Protein AF-A0A7C6UNV3-F1 (afdb_monomer_lite)

Foldseek 3Di:
DDQDADPPDPDDRLVSVLVVVVVCVVVVVDPPPDDDDDLVRVCVVNVHDSVSSVSSVVVVVVD

Structure (mmCIF, N/CA/C/O backbone):
data_AF-A0A7C6UNV3-F1
#
_entry.id   AF-A0A7C6UNV3-F1
#
loop_
_atom_site.group_PDB
_atom_site.id
_atom_site.type_symbol
_atom_site.label_atom_id
_atom_site.label_alt_id
_atom_site.label_comp_id
_atom_site.label_asym_id
_atom_site.label_entity_id
_atom_site.label_seq_id
_atom_site.pdbx_PDB_ins_code
_atom_site.Cartn_x
_atom_site.Cartn_y
_atom_site.Cartn_z
_atom_site.occupancy
_atom_site.B_iso_or_equiv
_atom_site.auth_seq_id
_atom_site.auth_comp_id
_atom_site.auth_asym_id
_atom_site.auth_atom_id
_atom_site.pdbx_PDB_model_num
ATOM 1 N N . MET A 1 1 ? -3.542 -10.847 7.017 1.00 79.56 1 MET A N 1
ATOM 2 C CA . MET A 1 1 ? -3.926 -9.898 5.961 1.00 79.56 1 MET A CA 1
ATOM 3 C C . MET A 1 1 ? -3.626 -10.608 4.670 1.00 79.56 1 MET A C 1
ATOM 5 O O . MET A 1 1 ? -2.460 -10.880 4.410 1.00 79.56 1 MET A O 1
ATOM 9 N N . ASP A 1 2 ? -4.661 -10.993 3.937 1.00 85.50 2 ASP A N 1
ATOM 10 C CA . ASP A 1 2 ? -4.535 -11.977 2.861 1.00 85.50 2 ASP A CA 1
ATOM 11 C C . ASP A 1 2 ? -4.554 -11.255 1.514 1.00 85.50 2 ASP A C 1
ATOM 13 O O . ASP A 1 2 ? -5.542 -11.254 0.784 1.00 85.50 2 ASP A O 1
ATOM 17 N N . ILE A 1 3 ? -3.429 -10.611 1.186 1.00 91.62 3 ILE A N 1
ATOM 18 C CA . ILE A 1 3 ? -3.284 -9.851 -0.059 1.00 91.62 3 ILE A CA 1
ATOM 19 C C . ILE A 1 3 ? -2.695 -10.734 -1.157 1.00 91.62 3 ILE A C 1
ATOM 21 O O . ILE A 1 3 ? -1.629 -11.332 -1.008 1.00 91.62 3 ILE A O 1
ATOM 25 N N . ILE A 1 4 ? -3.360 -10.752 -2.310 1.00 92.94 4 ILE A N 1
ATOM 26 C CA . ILE A 1 4 ? -2.942 -11.503 -3.493 1.00 92.94 4 ILE A CA 1
ATOM 27 C C . ILE A 1 4 ? -2.385 -10.530 -4.531 1.00 92.94 4 ILE A C 1
ATOM 29 O O . ILE A 1 4 ? -3.083 -9.626 -4.986 1.00 92.94 4 ILE A O 1
ATOM 33 N N . ILE A 1 5 ? -1.131 -10.730 -4.937 1.00 94.62 5 ILE A N 1
ATOM 34 C CA . ILE A 1 5 ? -0.486 -9.930 -5.985 1.00 94.62 5 ILE A CA 1
ATOM 35 C C . ILE A 1 5 ? -0.485 -10.692 -7.305 1.00 94.62 5 ILE A C 1
ATOM 37 O O . ILE A 1 5 ? -0.048 -11.841 -7.375 1.00 94.62 5 ILE A O 1
ATOM 41 N N . SER A 1 6 ? -0.927 -10.024 -8.369 1.00 93.75 6 SER A N 1
ATOM 42 C CA . SER A 1 6 ? -0.863 -10.536 -9.733 1.00 93.75 6 SER A CA 1
ATOM 43 C C . SER A 1 6 ? 0.031 -9.659 -10.605 1.00 93.75 6 SER A C 1
ATOM 45 O O . SER A 1 6 ? -0.320 -8.531 -10.952 1.00 93.75 6 SER A O 1
ATOM 47 N N . ASN A 1 7 ? 1.174 -10.204 -11.026 1.00 89.06 7 ASN A N 1
ATOM 48 C CA . ASN A 1 7 ? 2.082 -9.528 -11.959 1.00 89.06 7 ASN A CA 1
ATOM 49 C C . ASN A 1 7 ? 1.557 -9.507 -13.405 1.00 89.06 7 ASN A C 1
ATOM 51 O O . ASN A 1 7 ? 2.141 -8.832 -14.247 1.00 89.06 7 ASN A O 1
ATOM 55 N N . SER A 1 8 ? 0.497 -10.264 -13.707 1.00 91.81 8 SER A N 1
ATOM 56 C CA . SER A 1 8 ? -0.178 -10.239 -15.009 1.00 91.81 8 SER A CA 1
ATOM 57 C C . SER A 1 8 ? -1.343 -9.249 -15.060 1.00 91.81 8 SER A C 1
ATOM 59 O O . SER A 1 8 ? -1.911 -9.052 -16.134 1.00 91.81 8 SER A O 1
ATOM 61 N N . SER A 1 9 ? -1.709 -8.635 -13.927 1.00 92.00 9 SER A N 1
ATOM 62 C CA . SER A 1 9 ? -2.700 -7.559 -13.911 1.00 92.00 9 SER A CA 1
ATOM 63 C C . SER A 1 9 ? -2.168 -6.316 -14.631 1.00 92.00 9 SER A C 1
ATOM 65 O O . SER A 1 9 ? -0.965 -6.055 -14.635 1.00 92.00 9 SER A O 1
ATOM 67 N N . ALA A 1 10 ? -3.079 -5.532 -15.210 1.00 92.38 10 ALA A N 1
ATOM 68 C CA . ALA A 1 10 ? -2.764 -4.208 -15.743 1.00 92.38 10 ALA A CA 1
ATOM 69 C C . ALA A 1 10 ? -2.442 -3.199 -14.624 1.00 92.38 10 ALA A C 1
ATOM 71 O O . ALA A 1 10 ? -1.729 -2.223 -14.862 1.00 92.38 10 ALA A O 1
ATOM 72 N N . ASP A 1 11 ? -2.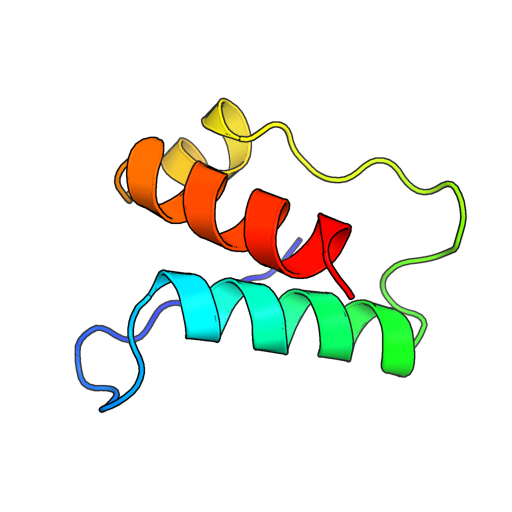939 -3.453 -13.412 1.00 94.12 11 ASP A N 1
ATOM 73 C CA . ASP A 1 11 ? -2.806 -2.536 -12.287 1.00 94.12 11 ASP A CA 1
ATOM 74 C C . ASP A 1 11 ? -1.418 -2.649 -11.639 1.00 94.12 11 ASP A C 1
ATOM 76 O O . ASP A 1 11 ? -0.944 -3.761 -11.359 1.00 94.12 11 ASP A O 1
ATOM 80 N N . PRO A 1 12 ? -0.762 -1.524 -11.311 1.00 95.69 12 PRO A N 1
ATOM 81 C CA . PRO A 1 12 ? 0.452 -1.532 -10.510 1.00 95.69 12 PRO A CA 1
ATOM 82 C C . PRO A 1 12 ? 0.265 -2.256 -9.168 1.00 95.69 12 PRO A C 1
ATOM 84 O O . PRO A 1 12 ? -0.756 -2.115 -8.501 1.00 95.69 12 PRO A O 1
ATOM 87 N N . ILE A 1 13 ? 1.306 -2.952 -8.699 1.00 95.69 13 ILE A N 1
ATOM 88 C CA . ILE A 1 13 ? 1.270 -3.723 -7.438 1.00 95.69 13 ILE A CA 1
ATOM 89 C C . ILE A 1 13 ? 0.810 -2.875 -6.239 1.00 95.69 13 ILE A C 1
ATOM 91 O O . ILE A 1 13 ? 0.069 -3.365 -5.394 1.00 95.69 13 ILE A O 1
ATOM 95 N N . TYR A 1 14 ? 1.225 -1.605 -6.147 1.00 95.75 14 TYR A N 1
ATOM 96 C CA . TYR A 1 14 ? 0.793 -0.751 -5.034 1.00 95.75 14 TYR A CA 1
ATOM 97 C C . TYR A 1 14 ? -0.720 -0.487 -5.067 1.00 95.75 14 TYR A C 1
ATOM 99 O O . TYR A 1 14 ? -1.334 -0.448 -4.009 1.00 95.75 14 TYR A O 1
ATOM 107 N N . GLU A 1 15 ? -1.328 -0.360 -6.251 1.00 96.12 15 GLU A N 1
ATOM 108 C CA . GLU A 1 15 ? -2.778 -0.174 -6.390 1.00 96.12 15 GLU A CA 1
ATOM 109 C C . GLU A 1 15 ? -3.521 -1.449 -6.015 1.00 96.12 15 GLU A C 1
ATOM 111 O O . GLU A 1 15 ? -4.508 -1.382 -5.291 1.00 96.12 15 GLU A O 1
ATOM 116 N N . GLN A 1 16 ? -3.002 -2.617 -6.403 1.00 96.62 16 GLN A N 1
ATOM 117 C CA . GLN A 1 16 ? -3.577 -3.902 -5.994 1.00 96.62 16 GLN A CA 1
ATOM 118 C C . GLN A 1 16 ? -3.630 -4.046 -4.463 1.00 96.62 16 GLN A C 1
ATOM 120 O O . GLN A 1 16 ? -4.623 -4.546 -3.937 1.00 96.62 16 GLN A O 1
ATOM 125 N N . ILE A 1 17 ? -2.595 -3.579 -3.751 1.00 95.81 17 ILE A N 1
ATOM 126 C CA . ILE A 1 17 ? -2.554 -3.554 -2.278 1.00 95.81 17 ILE A CA 1
ATOM 127 C C . ILE A 1 17 ? -3.602 -2.583 -1.728 1.00 95.81 17 ILE A C 1
ATOM 129 O O . ILE A 1 17 ? -4.384 -2.956 -0.859 1.00 95.81 17 ILE A O 1
ATOM 133 N N . VAL A 1 18 ? -3.638 -1.351 -2.247 1.00 96.19 18 VAL A N 1
ATOM 134 C CA . VAL A 1 18 ? -4.581 -0.308 -1.809 1.00 96.19 18 VAL A CA 1
ATOM 135 C C . VAL A 1 18 ? -6.025 -0.786 -1.953 1.00 96.19 18 VAL A C 1
ATOM 137 O O . VAL A 1 18 ? -6.806 -0.682 -1.011 1.00 96.19 18 VAL A O 1
ATOM 140 N N . GLN A 1 19 ? -6.377 -1.344 -3.111 1.00 95.81 19 GLN A N 1
ATOM 141 C CA . GLN A 1 19 ? -7.734 -1.810 -3.395 1.00 95.81 19 GLN A CA 1
ATOM 142 C C . GLN A 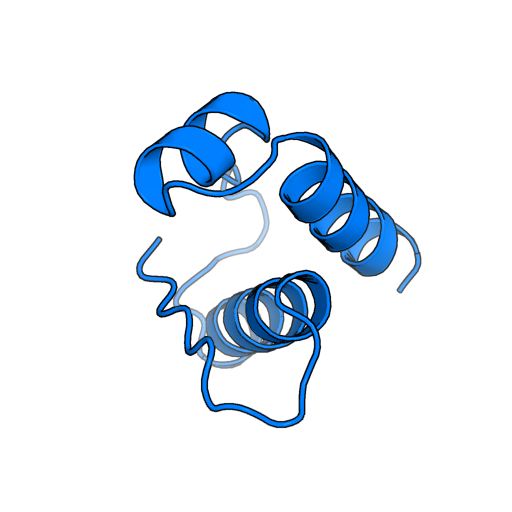1 19 ? -8.149 -2.968 -2.484 1.00 95.81 19 GLN A C 1
ATOM 144 O O . GLN A 1 19 ? -9.283 -2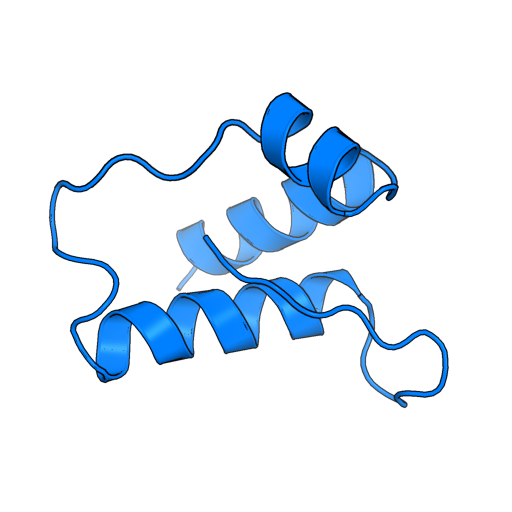.998 -2.009 1.00 95.81 19 GLN A O 1
ATOM 149 N N . GLN A 1 20 ? -7.238 -3.903 -2.204 1.00 95.88 20 GLN A N 1
ATOM 150 C CA . GLN A 1 20 ? -7.527 -5.029 -1.314 1.00 95.88 20 GLN A CA 1
ATOM 151 C C . GLN A 1 20 ? -7.688 -4.587 0.140 1.00 95.88 20 GLN A C 1
ATOM 153 O O . GLN A 1 20 ? -8.668 -4.976 0.760 1.00 95.88 20 GLN A O 1
ATOM 158 N N . ILE A 1 21 ? -6.828 -3.699 0.649 1.00 94.31 21 ILE A N 1
ATOM 159 C CA . ILE A 1 21 ? -6.980 -3.167 2.013 1.00 94.31 21 ILE A CA 1
ATOM 160 C C . ILE A 1 21 ? -8.299 -2.398 2.147 1.00 94.31 21 ILE A C 1
ATOM 162 O O . ILE A 1 21 ? -9.050 -2.614 3.092 1.00 94.31 21 ILE A O 1
ATOM 166 N N . LYS A 1 22 ? -8.646 -1.548 1.171 1.00 93.94 22 LYS A N 1
ATOM 167 C CA . LYS A 1 22 ? -9.953 -0.869 1.163 1.00 93.94 22 LYS A CA 1
ATOM 168 C C . LYS A 1 22 ? -11.107 -1.860 1.166 1.00 93.94 22 LYS A C 1
ATOM 170 O O . LYS A 1 22 ? -12.090 -1.651 1.868 1.00 93.94 22 LYS A O 1
ATOM 175 N N . LYS A 1 23 ? -10.998 -2.934 0.384 1.00 94.94 23 LYS A N 1
ATOM 176 C CA . LYS A 1 23 ? -12.010 -3.985 0.352 1.00 94.94 23 LYS A CA 1
ATOM 177 C C . LYS A 1 23 ? -12.159 -4.648 1.722 1.00 94.94 23 LYS A C 1
ATOM 179 O O . LYS A 1 23 ? -13.296 -4.769 2.155 1.00 94.94 23 LYS A O 1
ATOM 184 N N . GLU A 1 24 ? -11.064 -5.000 2.397 1.00 93.88 24 GLU A N 1
ATOM 185 C CA . GLU A 1 24 ? -11.090 -5.583 3.750 1.00 93.88 24 GLU A CA 1
ATOM 186 C C . GLU A 1 24 ? -11.782 -4.647 4.761 1.00 93.88 24 GLU A C 1
ATOM 188 O O . GLU A 1 24 ? -12.573 -5.104 5.586 1.00 93.88 24 GLU A O 1
ATOM 193 N N . ILE A 1 25 ? -11.568 -3.328 4.659 1.00 92.69 25 ILE A N 1
ATOM 194 C CA . ILE A 1 25 ? -12.281 -2.330 5.482 1.00 92.69 25 ILE A CA 1
ATOM 195 C C . ILE A 1 25 ? -13.781 -2.334 5.157 1.00 92.69 25 ILE A C 1
ATOM 197 O O . ILE A 1 25 ? -14.622 -2.384 6.053 1.00 92.69 25 ILE A O 1
ATOM 201 N N . LEU A 1 26 ? -14.136 -2.300 3.868 1.00 92.94 26 LEU A N 1
ATOM 202 C CA . LEU A 1 26 ? -15.530 -2.252 3.414 1.00 92.94 26 LEU A CA 1
ATOM 203 C C . LEU A 1 26 ? -16.314 -3.527 3.754 1.00 92.94 26 LEU A C 1
ATOM 205 O O . LEU A 1 26 ? -17.521 -3.456 3.980 1.00 92.94 26 LEU A O 1
ATOM 209 N N . THR A 1 27 ? -15.654 -4.686 3.781 1.00 94.19 27 THR A N 1
ATOM 210 C CA . THR A 1 27 ? -16.259 -5.962 4.187 1.00 94.19 27 THR A CA 1
ATOM 211 C C . THR A 1 27 ? -16.267 -6.159 5.702 1.00 94.19 27 THR A C 1
ATOM 213 O O . THR A 1 27 ? -16.903 -7.100 6.177 1.00 94.19 27 THR A O 1
ATOM 216 N N . GLY A 1 28 ? -15.608 -5.278 6.462 1.00 92.12 28 GLY A N 1
ATOM 217 C CA . GLY A 1 28 ? -15.463 -5.380 7.914 1.00 92.12 28 GLY A CA 1
ATOM 218 C C . GLY A 1 28 ? -14.486 -6.469 8.367 1.00 92.12 28 GLY A C 1
ATOM 219 O O . GLY A 1 28 ? -14.509 -6.845 9.538 1.00 92.12 28 GLY A O 1
ATOM 220 N N . GLU A 1 29 ? -13.659 -6.984 7.450 1.00 92.88 29 GLU A N 1
ATOM 221 C CA . GLU A 1 29 ? -12.559 -7.903 7.769 1.00 92.88 29 GLU A CA 1
ATOM 222 C C . GLU A 1 29 ? -11.430 -7.169 8.494 1.00 92.88 29 GLU A C 1
ATOM 224 O O . GLU A 1 29 ? -10.856 -7.727 9.424 1.00 92.88 29 GLU A O 1
ATOM 229 N N . LEU A 1 30 ? -11.169 -5.915 8.110 1.00 92.56 30 LEU A N 1
ATOM 230 C CA . LEU A 1 30 ? -10.279 -5.006 8.823 1.00 92.56 30 LEU A CA 1
ATOM 231 C C . LEU A 1 30 ? -11.113 -3.983 9.599 1.00 92.56 30 LEU A C 1
ATOM 233 O O . LEU A 1 30 ? -11.885 -3.222 9.009 1.00 92.56 30 LEU A O 1
ATOM 237 N N . GLN A 1 31 ? -10.958 -3.958 10.922 1.00 92.75 31 GLN A N 1
ATOM 238 C CA . GLN A 1 31 ? -11.744 -3.079 11.790 1.00 92.75 31 GLN A CA 1
ATOM 239 C C . GLN A 1 31 ? -11.020 -1.775 12.124 1.00 92.75 31 GLN A C 1
ATOM 241 O O . GLN A 1 31 ? -9.792 -1.678 12.111 1.00 92.75 31 GLN A O 1
ATOM 246 N N . GLU A 1 32 ? -11.795 -0.745 12.466 1.00 90.12 32 GLU A N 1
ATOM 247 C CA . GLU A 1 32 ? -11.232 0.508 12.962 1.00 90.12 32 GLU A CA 1
ATOM 248 C C . GLU A 1 32 ? -10.388 0.260 14.225 1.00 90.12 32 GLU A C 1
ATOM 250 O O . GLU A 1 32 ? -10.800 -0.441 15.149 1.00 90.12 32 GLU A O 1
ATOM 255 N N . GLY A 1 33 ? -9.189 0.846 14.259 1.00 91.31 33 GLY A N 1
ATOM 256 C CA . GLY A 1 33 ? -8.232 0.667 15.353 1.00 91.31 33 GLY A CA 1
ATOM 257 C C . GLY A 1 33 ? -7.399 -0.614 15.263 1.00 91.31 33 GLY A C 1
ATOM 258 O O . GLY A 1 33 ? -6.467 -0.778 16.053 1.00 91.31 33 GLY A O 1
ATOM 259 N N . GLU A 1 34 ? -7.674 -1.496 14.299 1.00 91.69 34 GLU A N 1
ATOM 260 C CA . GLU A 1 34 ? -6.836 -2.659 14.038 1.00 91.69 34 GLU A CA 1
ATOM 261 C C . GLU A 1 34 ? -5.501 -2.240 13.410 1.00 91.69 34 GLU A C 1
ATOM 263 O O . GLU A 1 34 ? -5.417 -1.371 12.538 1.00 91.69 34 GLU A O 1
ATOM 268 N N . ALA A 1 35 ? -4.417 -2.845 13.891 1.00 90.06 35 ALA A N 1
ATOM 269 C CA . ALA A 1 35 ? -3.084 -2.511 13.424 1.00 90.06 35 ALA A CA 1
ATOM 270 C C . ALA A 1 35 ? -2.799 -3.187 12.080 1.00 90.06 35 ALA A C 1
ATOM 272 O O . ALA A 1 35 ? -2.734 -4.413 11.987 1.00 90.06 35 ALA A O 1
ATOM 273 N N . LEU A 1 36 ? -2.516 -2.379 11.058 1.00 92.38 36 LEU A N 1
ATOM 274 C CA . LEU A 1 36 ? -1.969 -2.888 9.806 1.00 92.38 36 LEU A CA 1
ATOM 275 C C . LEU A 1 36 ? -0.579 -3.515 10.029 1.00 92.38 36 LEU A C 1
ATOM 277 O O . LEU A 1 36 ? 0.203 -3.033 10.861 1.00 92.38 36 LEU A O 1
ATOM 281 N N . PRO A 1 37 ? -0.200 -4.537 9.240 1.00 94.31 37 PRO A N 1
ATOM 282 C CA . PRO A 1 37 ? 1.165 -5.036 9.214 1.00 94.31 37 PRO A CA 1
ATOM 283 C C . PRO A 1 37 ? 2.162 -3.912 8.930 1.00 94.31 37 PRO A C 1
ATOM 285 O O . PRO A 1 37 ? 1.887 -2.984 8.167 1.00 94.31 37 PRO A O 1
ATOM 288 N N . SER A 1 38 ? 3.369 -4.006 9.487 1.00 96.00 38 SER A N 1
ATOM 289 C CA . SER A 1 38 ? 4.417 -3.039 9.153 1.00 96.00 38 SER A CA 1
ATOM 290 C C . SER A 1 38 ? 4.768 -3.105 7.661 1.00 96.00 38 SER A C 1
ATOM 292 O O . SER A 1 38 ? 4.731 -4.180 7.060 1.00 96.00 38 SER A O 1
ATOM 294 N N . ILE A 1 39 ? 5.223 -1.988 7.081 1.00 95.50 39 ILE A N 1
ATOM 295 C CA . ILE A 1 39 ? 5.681 -1.928 5.678 1.00 95.50 39 ILE A CA 1
ATOM 296 C C . ILE A 1 39 ? 6.697 -3.042 5.375 1.00 95.50 39 ILE A C 1
ATOM 298 O O . ILE A 1 39 ? 6.664 -3.658 4.315 1.00 95.50 39 ILE A O 1
ATOM 302 N N . ARG A 1 40 ? 7.619 -3.315 6.309 1.00 96.00 40 ARG A N 1
ATOM 303 C CA . ARG A 1 40 ? 8.647 -4.352 6.134 1.00 96.00 40 ARG A CA 1
ATOM 304 C C . ARG A 1 40 ? 8.062 -5.760 6.215 1.00 96.00 40 ARG A C 1
ATOM 306 O O . ARG A 1 40 ? 8.504 -6.624 5.465 1.00 96.00 40 ARG A O 1
ATOM 313 N N . SER A 1 41 ? 7.106 -5.980 7.117 1.00 95.88 41 SER A N 1
ATOM 314 C CA . SER A 1 41 ? 6.426 -7.268 7.270 1.00 95.88 41 SER A CA 1
ATOM 315 C C . SER A 1 41 ? 5.627 -7.599 6.017 1.00 95.88 41 SER A C 1
ATOM 317 O O . SER A 1 41 ? 5.845 -8.655 5.435 1.00 95.88 41 SER A O 1
ATOM 319 N N . LEU A 1 42 ? 4.802 -6.658 5.550 1.00 95.31 42 LEU A N 1
ATOM 320 C CA . LEU A 1 42 ? 3.963 -6.863 4.375 1.00 95.31 42 LEU A CA 1
ATOM 321 C C . LEU A 1 42 ? 4.799 -7.025 3.099 1.00 95.31 42 LEU A C 1
ATOM 323 O O . LEU A 1 42 ? 4.552 -7.926 2.307 1.00 95.31 42 LEU A O 1
ATOM 327 N N . ALA A 1 43 ? 5.860 -6.230 2.929 1.00 95.75 43 ALA A N 1
ATOM 328 C CA . ALA A 1 43 ? 6.771 -6.396 1.795 1.00 95.75 43 ALA A CA 1
ATOM 329 C C . ALA A 1 43 ? 7.426 -7.789 1.769 1.00 95.75 43 ALA A C 1
ATOM 331 O O . ALA A 1 43 ? 7.591 -8.377 0.702 1.00 95.75 43 ALA A O 1
ATOM 332 N N . LYS A 1 44 ? 7.796 -8.319 2.943 1.00 96.25 44 LYS A N 1
ATOM 333 C CA . LYS A 1 44 ? 8.383 -9.658 3.077 1.00 96.25 44 LYS A CA 1
ATOM 334 C C . LYS A 1 44 ? 7.363 -10.754 2.772 1.00 96.25 44 LYS A C 1
ATOM 336 O O . LYS A 1 44 ? 7.712 -11.711 2.090 1.00 96.25 44 LYS A O 1
ATOM 341 N N . GLU A 1 45 ? 6.145 -10.612 3.279 1.00 94.50 45 GLU A N 1
ATOM 342 C CA . GLU A 1 45 ? 5.038 -11.549 3.068 1.00 94.50 45 GLU A CA 1
ATOM 343 C C . GLU A 1 45 ? 4.649 -11.641 1.591 1.00 94.50 45 GLU A C 1
ATOM 345 O O . GLU A 1 45 ? 4.610 -12.732 1.031 1.00 94.50 45 GLU A O 1
ATOM 350 N N . LEU A 1 46 ? 4.492 -10.492 0.931 1.00 93.75 46 LEU A N 1
ATOM 351 C CA . LEU A 1 46 ? 4.147 -10.409 -0.490 1.00 93.75 46 LEU A CA 1
ATOM 352 C C . LEU A 1 46 ? 5.346 -10.615 -1.428 1.00 93.75 46 LEU A C 1
ATOM 354 O O . LEU A 1 46 ? 5.173 -10.646 -2.642 1.00 93.75 46 LEU A O 1
ATOM 358 N N . GLN A 1 47 ? 6.562 -10.738 -0.884 1.00 94.56 47 GLN A N 1
ATOM 359 C CA . GLN A 1 47 ? 7.819 -10.846 -1.637 1.00 94.56 47 GLN A CA 1
ATOM 360 C C . GLN A 1 47 ? 8.037 -9.701 -2.645 1.00 94.56 47 GLN A C 1
ATOM 362 O O . GLN A 1 47 ? 8.539 -9.900 -3.752 1.00 94.56 47 GLN A O 1
ATOM 367 N N . ILE A 1 48 ? 7.694 -8.474 -2.248 1.00 94.56 48 ILE A N 1
ATOM 368 C CA . ILE A 1 48 ? 7.825 -7.266 -3.075 1.00 94.56 48 ILE A CA 1
ATOM 369 C C . ILE A 1 48 ? 8.782 -6.243 -2.459 1.00 94.56 48 ILE A C 1
ATOM 371 O O . ILE A 1 48 ? 9.232 -6.352 -1.319 1.00 94.56 48 ILE A O 1
ATOM 375 N N . SER A 1 49 ? 9.081 -5.185 -3.216 1.00 95.81 49 SER A N 1
ATOM 376 C CA . SER A 1 49 ? 9.879 -4.070 -2.708 1.00 95.81 49 SER A CA 1
ATOM 377 C C . SER A 1 49 ? 9.176 -3.339 -1.558 1.00 95.81 49 SER A C 1
ATOM 379 O O . SER A 1 49 ? 7.997 -2.978 -1.632 1.00 95.81 49 SER A O 1
ATOM 381 N N . VAL A 1 50 ? 9.955 -3.013 -0.524 1.00 96.81 50 VAL A N 1
ATOM 382 C CA . VAL A 1 50 ? 9.543 -2.141 0.590 1.00 96.81 50 VAL A CA 1
ATOM 383 C C 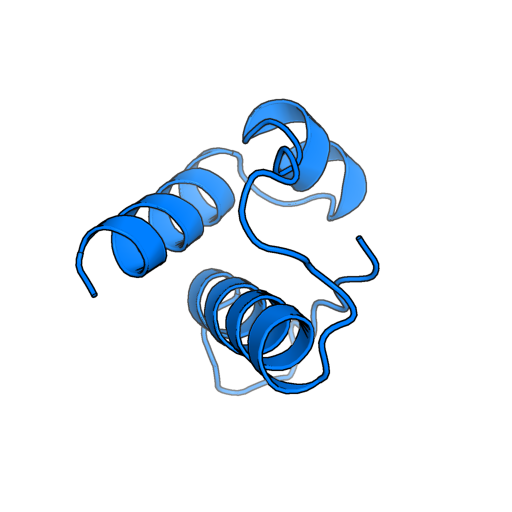. VAL A 1 50 ? 9.035 -0.790 0.073 1.00 96.81 50 VAL A C 1
ATOM 385 O O . VAL A 1 50 ? 8.106 -0.227 0.644 1.00 96.81 50 VAL A O 1
ATOM 388 N N . ILE A 1 51 ? 9.596 -0.281 -1.032 1.00 97.25 51 ILE A N 1
ATOM 389 C CA . ILE A 1 51 ? 9.176 0.990 -1.641 1.00 97.25 51 ILE A CA 1
ATOM 390 C C . ILE A 1 51 ? 7.746 0.886 -2.190 1.00 97.25 51 ILE A C 1
ATOM 392 O O . ILE A 1 51 ? 6.955 1.804 -1.991 1.00 97.25 51 ILE A O 1
ATOM 396 N N . THR A 1 52 ? 7.393 -0.235 -2.823 1.00 96.00 52 THR A N 1
ATOM 397 C CA . THR A 1 52 ? 6.041 -0.480 -3.351 1.00 96.00 52 THR A CA 1
ATOM 398 C C . THR A 1 52 ? 5.012 -0.517 -2.226 1.00 96.00 52 THR A C 1
ATOM 400 O O . THR A 1 52 ? 3.980 0.141 -2.310 1.00 96.00 52 THR A O 1
ATOM 403 N N . THR A 1 53 ? 5.338 -1.215 -1.138 1.00 96.31 53 THR A N 1
ATOM 404 C CA . THR A 1 53 ? 4.474 -1.296 0.049 1.00 96.31 53 THR A CA 1
ATOM 405 C C . THR A 1 53 ? 4.324 0.070 0.720 1.00 96.31 53 THR A C 1
ATOM 407 O O . THR A 1 53 ? 3.223 0.483 1.068 1.00 96.31 53 THR A O 1
ATOM 410 N N . LYS A 1 54 ? 5.425 0.828 0.837 1.00 97.19 54 LYS A N 1
ATOM 411 C CA . LYS A 1 54 ? 5.401 2.197 1.367 1.00 97.19 54 LYS A CA 1
ATOM 412 C C . LYS A 1 54 ? 4.504 3.110 0.531 1.00 97.19 54 LYS A C 1
ATOM 414 O O . LYS A 1 54 ? 3.780 3.917 1.100 1.00 97.19 54 LYS A O 1
ATOM 419 N N . ARG A 1 55 ? 4.556 2.992 -0.800 1.00 97.00 55 ARG A N 1
ATOM 420 C CA . ARG A 1 55 ? 3.691 3.761 -1.701 1.00 97.00 55 ARG A CA 1
ATOM 421 C C . ARG A 1 55 ? 2.218 3.424 -1.482 1.00 97.00 55 ARG A C 1
ATOM 423 O O . 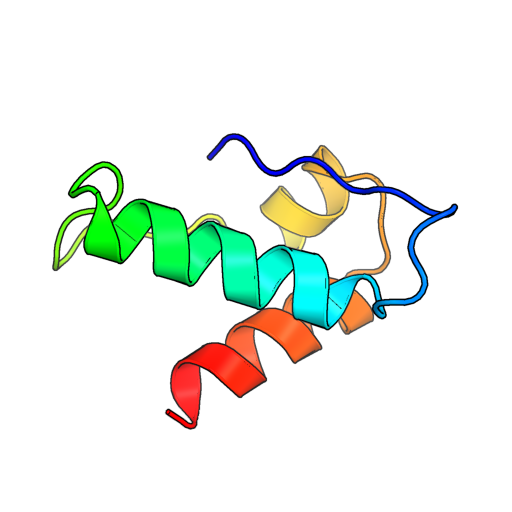ARG A 1 55 ? 1.426 4.348 -1.398 1.00 97.00 55 ARG A O 1
ATOM 430 N N . ALA A 1 56 ? 1.874 2.143 -1.347 1.00 96.31 56 ALA A N 1
ATOM 431 C CA . ALA A 1 56 ? 0.499 1.727 -1.075 1.00 96.31 56 ALA A CA 1
ATOM 432 C C . ALA A 1 56 ? -0.041 2.340 0.228 1.00 96.31 56 ALA A C 1
ATOM 434 O O . ALA A 1 56 ? -1.127 2.905 0.242 1.00 96.31 56 ALA A O 1
ATOM 435 N N . TYR A 1 57 ? 0.745 2.298 1.307 1.00 95.75 57 TYR A N 1
ATOM 436 C CA . TYR A 1 57 ? 0.322 2.860 2.595 1.00 95.75 57 TYR A CA 1
ATOM 437 C C . TYR A 1 57 ? 0.204 4.384 2.550 1.00 95.75 57 TYR A C 1
ATOM 439 O O . TYR A 1 57 ? -0.737 4.939 3.099 1.00 95.75 57 TYR A O 1
ATOM 447 N N . ALA A 1 58 ? 1.125 5.059 1.858 1.00 96.44 58 ALA A N 1
ATOM 448 C CA . ALA A 1 58 ? 1.051 6.505 1.676 1.00 96.44 58 ALA A CA 1
ATOM 449 C C . ALA A 1 58 ? -0.159 6.938 0.832 1.00 96.44 58 ALA A C 1
ATOM 451 O O . ALA A 1 58 ? -0.627 8.057 0.997 1.00 96.44 58 ALA A O 1
ATOM 452 N N . GLU A 1 59 ? -0.642 6.090 -0.080 1.00 95.38 59 GLU A N 1
ATOM 453 C CA . GLU A 1 59 ? -1.874 6.348 -0.832 1.00 95.38 59 GLU A CA 1
ATOM 454 C C . GLU A 1 59 ? -3.104 6.200 0.069 1.00 95.38 59 GLU A C 1
ATOM 456 O O . GLU A 1 59 ? -3.956 7.077 0.081 1.00 95.38 59 GLU A O 1
ATOM 461 N N . LEU A 1 60 ? -3.151 5.143 0.890 1.00 93.06 60 LEU A N 1
ATOM 462 C CA . LEU A 1 60 ? -4.223 4.934 1.872 1.00 93.06 60 LEU A CA 1
ATOM 463 C C . LEU A 1 60 ? -4.303 6.051 2.921 1.00 93.06 60 LEU A C 1
ATOM 465 O O . LEU A 1 60 ? -5.389 6.362 3.374 1.00 93.06 60 LEU A O 1
ATOM 469 N N . GLU A 1 61 ? -3.172 6.645 3.309 1.00 93.25 61 GLU A N 1
ATOM 470 C CA . GLU A 1 61 ? -3.126 7.762 4.268 1.00 93.25 61 GLU A CA 1
ATOM 471 C C . GLU A 1 61 ? -3.599 9.097 3.662 1.00 93.25 61 GLU A C 1
ATOM 473 O O . GLU A 1 61 ? -3.948 10.023 4.391 1.00 93.25 61 GLU A O 1
ATOM 478 N N . ARG A 1 62 ? -3.562 9.234 2.331 1.00 92.94 62 ARG A N 1
ATOM 479 C CA . ARG A 1 62 ? -3.959 10.470 1.636 1.00 92.94 62 ARG A CA 1
ATOM 480 C C . ARG A 1 62 ? -5.458 10.581 1.396 1.00 92.94 62 ARG A C 1
ATOM 482 O O . ARG A 1 62 ? -5.918 11.694 1.142 1.00 92.94 62 ARG A O 1
ATOM 489 N N . GLU A 1 63 ? -6.161 9.456 1.390 1.00 76.81 63 GLU A N 1
ATOM 490 C CA . GLU A 1 63 ? -7.611 9.374 1.190 1.00 76.81 63 GLU A CA 1
ATOM 491 C C . GLU A 1 63 ? -8.371 9.462 2.513 1.00 76.81 63 GLU A C 1
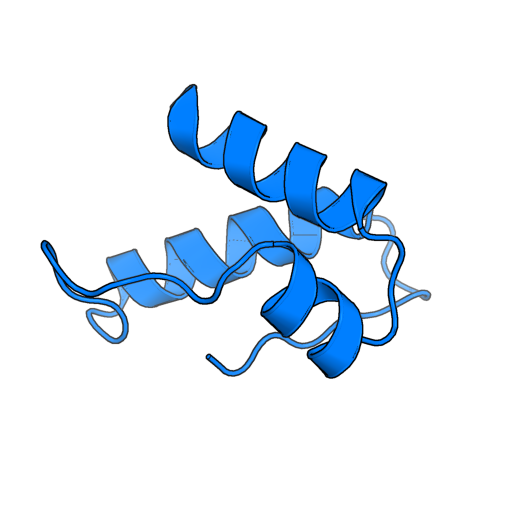ATOM 493 O O . GLU A 1 63 ? -9.406 10.166 2.522 1.00 76.81 63 GLU A O 1
#

Radius of gyration: 11.12 Å; chains: 1; bounding box: 26×22×31 Å

pLDDT: mean 93.69, std 3.56, range [76.81, 97.25]

Sequence (63 aa):
MDIIISNSSADPIYEQIVQQIKKEILTGELQEGEALPSIRSLAKELQISVITTKRAYAELERE

Secondary structure (DSSP, 8-state):
------TTSSS-HHHHHHHHHHHHHHHTSSPTTPPPPPHHHHHHHTT--HHHHHHHHHHHHH-